Protein AF-A0A6C1KJH1-F1 (afdb_monomer_lite)

Foldseek 3Di:
DDDDDDDDDPDDDDDPDPDPPPPQLDPPDPVVVLLCVLVVVLVVVVVVLVVQCVVQNPVRSVVVVVCLCPDPDLNSLLSCLVVVLSVLSVVLSVCCVVCLVVLALCCLPPSLVSLVVSLVSNVVSLVSNVCSVCVVPPDVVSVVVCVVVSVVSVVSSVVVNCCSHPNPSSNCNSVVD

pLDDT: mean 70.65, std 13.24, range [36.72, 91.0]

Sequence (177 aa):
MSAPAPRH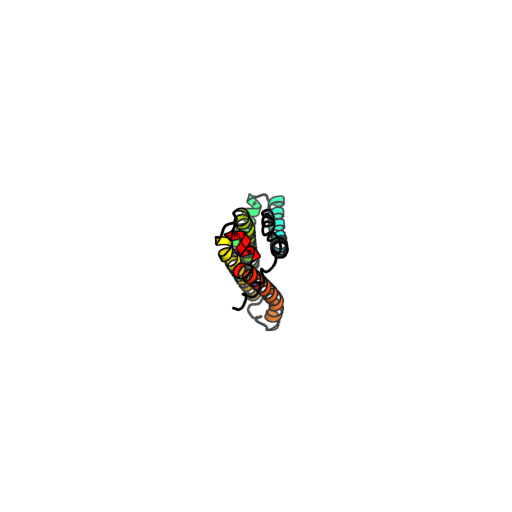IPAHAPNGAPGAEPKLARLGGPLAVLFWCCCGITALPLAGLFTLIAEFGVVGAKSALFDSFSGPGLQQQVLRFGLVPQILLFAWAAAVVVLTVAKARIALSLLPWMLVVVVVASAYGQFAIRDAISPDGADLGAFAALMPGLLAQAVGAATFFGYFREGRRPQAYYTRG

Structure (mmCIF, N/CA/C/O backbone):
data_AF-A0A6C1KJH1-F1
#
_entry.id   AF-A0A6C1KJH1-F1
#
loop_
_atom_site.group_PDB
_atom_site.id
_atom_site.type_symbol
_atom_site.label_atom_id
_atom_site.label_alt_id
_atom_site.label_comp_id
_atom_site.label_asym_id
_atom_site.label_entity_id
_atom_site.label_seq_id
_atom_site.pdbx_PDB_ins_code
_atom_site.Cartn_x
_atom_site.Cartn_y
_atom_site.Cartn_z
_atom_site.occupancy
_atom_site.B_iso_or_equiv
_atom_site.auth_seq_id
_atom_site.auth_comp_id
_atom_site.auth_asym_id
_atom_site.auth_atom_id
_atom_site.pdbx_PDB_model_num
ATOM 1 N N . MET A 1 1 ? -37.020 -31.308 66.468 1.00 44.06 1 MET A N 1
ATOM 2 C CA . MET A 1 1 ? -37.241 -29.972 65.873 1.00 44.06 1 MET A CA 1
ATOM 3 C C . MET A 1 1 ? -35.873 -29.360 65.629 1.00 44.06 1 MET A C 1
ATOM 5 O O . MET A 1 1 ? -35.220 -28.977 66.588 1.00 44.06 1 MET A O 1
ATOM 9 N N . SER A 1 2 ? -35.397 -29.388 64.385 1.00 46.09 2 SER A N 1
ATOM 10 C CA . SER A 1 2 ? -34.034 -28.974 64.026 1.00 46.09 2 SER A CA 1
ATOM 11 C C . SER A 1 2 ? -34.074 -27.584 63.394 1.00 46.09 2 SER A C 1
ATOM 13 O O . SER A 1 2 ? -34.817 -27.370 62.439 1.00 46.09 2 SER A O 1
ATOM 15 N N . ALA A 1 3 ? -33.314 -26.639 63.950 1.00 50.84 3 ALA A N 1
ATOM 16 C CA . ALA A 1 3 ? -33.196 -25.281 63.426 1.00 50.84 3 ALA A CA 1
ATOM 17 C C . ALA A 1 3 ? -32.489 -25.283 62.051 1.00 50.84 3 ALA A C 1
ATOM 19 O O . ALA A 1 3 ? -31.542 -26.052 61.867 1.00 50.84 3 ALA A O 1
ATOM 20 N N . PRO A 1 4 ? -32.912 -24.455 61.077 1.00 56.31 4 PRO A N 1
ATOM 21 C CA . PRO A 1 4 ? -32.256 -24.396 59.777 1.00 56.31 4 PRO A CA 1
ATOM 22 C C . PRO A 1 4 ? -30.910 -23.659 59.871 1.00 56.31 4 PRO A C 1
ATOM 24 O O . PRO A 1 4 ? -30.788 -22.638 60.545 1.00 56.31 4 PRO A O 1
ATOM 27 N N . ALA A 1 5 ? -29.900 -24.190 59.177 1.00 63.47 5 ALA A N 1
ATOM 28 C CA . ALA A 1 5 ? -28.546 -23.643 59.123 1.00 63.47 5 ALA A CA 1
ATOM 29 C C . ALA A 1 5 ? -28.496 -22.238 58.474 1.00 63.47 5 ALA A C 1
ATOM 31 O O . ALA A 1 5 ? -29.280 -21.956 57.559 1.00 63.47 5 ALA A O 1
ATOM 32 N N . PRO A 1 6 ? -27.569 -21.356 58.898 1.00 57.22 6 PRO A N 1
ATOM 33 C CA . PRO A 1 6 ? -27.441 -20.009 58.352 1.00 57.22 6 PRO A CA 1
ATOM 34 C C . PRO A 1 6 ? -26.995 -20.052 56.884 1.00 57.22 6 PRO A C 1
ATOM 36 O O . PRO A 1 6 ? -25.974 -20.644 56.534 1.00 57.22 6 PRO A O 1
ATOM 39 N N . ARG A 1 7 ? -27.772 -19.403 56.010 1.00 60.34 7 ARG A N 1
ATOM 40 C CA . ARG A 1 7 ? -27.420 -19.204 54.600 1.00 60.34 7 ARG A CA 1
ATOM 41 C C . ARG A 1 7 ? -26.229 -18.251 54.520 1.00 60.34 7 ARG A C 1
ATOM 43 O O . ARG A 1 7 ? -26.343 -17.091 54.905 1.00 60.34 7 ARG A O 1
ATOM 50 N N . HIS A 1 8 ? -25.109 -18.730 53.987 1.00 50.84 8 HIS A N 1
ATOM 51 C CA . HIS A 1 8 ? -24.005 -17.879 53.555 1.00 50.84 8 HIS A CA 1
ATOM 52 C C . HIS A 1 8 ? -24.518 -16.919 52.470 1.00 50.84 8 HIS A C 1
ATOM 54 O O . HIS A 1 8 ? -24.801 -17.334 51.348 1.00 50.84 8 HIS A O 1
ATOM 60 N N . ILE A 1 9 ? -24.661 -15.640 52.810 1.00 60.34 9 ILE A N 1
ATOM 61 C CA . ILE A 1 9 ? -24.821 -14.559 51.836 1.00 60.34 9 ILE A CA 1
ATOM 62 C C . ILE A 1 9 ? -23.396 -14.188 51.408 1.00 60.34 9 ILE A C 1
ATOM 64 O O . ILE A 1 9 ? -22.639 -13.705 52.254 1.00 60.34 9 ILE A O 1
ATOM 68 N N . PRO A 1 10 ? -22.963 -14.443 50.160 1.00 51.16 10 PRO A N 1
ATOM 69 C CA . PRO A 1 10 ? -21.679 -13.935 49.706 1.00 51.16 10 PRO A CA 1
ATOM 70 C C . PRO A 1 10 ? -21.715 -12.405 49.746 1.00 51.16 10 PRO A C 1
ATOM 72 O O . PRO A 1 10 ? -22.607 -11.766 49.186 1.00 51.16 10 PRO A O 1
ATOM 75 N N . ALA A 1 11 ? -20.754 -11.844 50.478 1.00 49.47 11 ALA A N 1
ATOM 76 C CA . ALA A 1 11 ? -20.575 -10.419 50.664 1.00 49.47 11 ALA A CA 1
ATOM 77 C C . ALA A 1 11 ? -20.465 -9.698 49.314 1.00 49.47 11 ALA A C 1
ATOM 79 O O . ALA A 1 11 ? -19.779 -10.159 48.399 1.00 49.47 11 ALA A O 1
ATOM 80 N N . HIS A 1 12 ? -21.126 -8.545 49.220 1.00 49.12 12 HIS A N 1
ATOM 81 C CA . HIS A 1 12 ? -20.905 -7.563 48.170 1.00 49.12 12 HIS A CA 1
ATOM 82 C C . HIS A 1 12 ? -19.405 -7.334 47.943 1.00 49.12 12 HIS A C 1
ATOM 84 O O . HIS A 1 12 ? -18.703 -6.848 48.827 1.00 49.12 12 HIS A O 1
ATOM 90 N N . ALA A 1 13 ? -18.945 -7.623 46.728 1.00 44.72 13 ALA A N 1
ATOM 91 C CA . ALA A 1 13 ? -17.749 -7.023 46.160 1.00 44.72 13 ALA A CA 1
ATOM 92 C C . ALA A 1 13 ? -18.185 -5.949 45.144 1.00 44.72 13 ALA A C 1
ATOM 94 O O . ALA A 1 13 ? -19.247 -6.072 44.530 1.00 44.72 13 ALA A O 1
ATOM 95 N N . PRO A 1 14 ? -17.429 -4.850 45.042 1.00 45.16 14 PRO A N 1
ATOM 96 C CA . PRO A 1 14 ? -17.976 -3.507 45.001 1.00 45.16 14 PRO A CA 1
ATOM 97 C C . PRO A 1 14 ? -18.366 -3.059 43.597 1.00 45.16 14 PRO A C 1
ATOM 99 O O . PRO A 1 14 ? -17.705 -3.390 42.616 1.00 45.16 14 PRO A O 1
ATOM 102 N N . ASN A 1 15 ? -19.415 -2.236 43.560 1.00 41.88 15 ASN A N 1
ATOM 103 C CA . ASN A 1 15 ? -19.700 -1.194 42.576 1.00 41.88 15 ASN A CA 1
ATOM 104 C C . ASN A 1 15 ? -18.542 -0.932 41.596 1.00 41.88 15 ASN A C 1
ATOM 106 O O . ASN A 1 15 ? -17.649 -0.127 41.869 1.00 41.88 15 ASN A O 1
ATOM 110 N N . GLY A 1 16 ? -18.594 -1.557 40.417 1.00 36.72 16 GLY A N 1
ATOM 111 C CA . GLY A 1 16 ? -17.951 -0.986 39.242 1.00 36.72 16 GLY A CA 1
ATOM 112 C C . GLY A 1 16 ? -18.602 0.373 39.015 1.00 36.72 16 GLY A C 1
ATOM 113 O O . GLY A 1 16 ? -19.784 0.435 38.691 1.00 36.72 16 GLY A O 1
ATOM 114 N N . ALA A 1 17 ? -17.868 1.446 39.301 1.00 39.38 17 ALA A N 1
ATOM 115 C CA . ALA A 1 17 ? -18.376 2.808 39.258 1.00 39.38 17 ALA A CA 1
ATOM 116 C C . ALA A 1 17 ? -19.158 3.073 37.951 1.00 39.38 17 ALA A C 1
ATOM 118 O O . ALA A 1 17 ? -18.601 2.868 36.864 1.00 39.38 17 ALA A O 1
ATOM 119 N N . PRO A 1 18 ? -20.416 3.551 38.015 1.00 40.72 18 PRO A N 1
ATOM 120 C CA . PRO A 1 18 ? -21.127 4.051 36.847 1.00 40.72 18 PRO A CA 1
ATOM 121 C C . PRO A 1 18 ? -20.504 5.402 36.479 1.00 40.72 18 PRO A C 1
ATOM 123 O O . PRO A 1 18 ? -20.941 6.455 36.924 1.00 40.72 18 PRO A O 1
ATOM 126 N N . GLY A 1 19 ? -19.386 5.361 35.759 1.00 37.53 19 GLY A N 1
ATOM 127 C CA . GLY A 1 19 ? -18.593 6.561 35.484 1.00 37.53 19 GLY A CA 1
ATOM 128 C C . GLY A 1 19 ? -17.267 6.333 34.767 1.00 37.53 19 GLY A C 1
ATOM 129 O O . GLY A 1 19 ? -16.635 7.301 34.356 1.00 37.53 19 GLY A O 1
ATOM 130 N N . ALA A 1 20 ? -16.834 5.088 34.550 1.00 37.38 20 ALA A N 1
ATOM 131 C CA . ALA A 1 20 ? -15.785 4.845 33.569 1.00 37.38 20 ALA A CA 1
ATOM 132 C C . ALA A 1 20 ? -16.404 4.964 32.172 1.00 37.38 20 ALA A C 1
ATOM 134 O O . ALA A 1 20 ? -16.847 3.966 31.598 1.00 37.38 20 ALA A O 1
ATOM 135 N N . GLU A 1 21 ? -16.453 6.188 31.633 1.00 40.94 21 GLU A N 1
ATOM 136 C CA . GLU A 1 21 ? -16.588 6.383 30.190 1.00 40.94 21 GLU A CA 1
ATOM 137 C C . GLU A 1 21 ? -15.675 5.357 29.505 1.00 40.94 21 GLU A C 1
ATOM 139 O O . GLU A 1 21 ? -14.493 5.251 29.871 1.00 40.94 21 GLU A O 1
ATOM 144 N N . PRO A 1 22 ? -16.182 4.544 28.563 1.00 43.56 22 PRO A N 1
ATOM 145 C CA . PRO A 1 22 ? -15.326 3.621 27.851 1.00 43.56 22 PRO A CA 1
ATOM 146 C C . PRO A 1 22 ? -14.296 4.487 27.138 1.00 43.56 22 PRO A C 1
ATOM 148 O O . PRO A 1 22 ? -14.652 5.175 26.183 1.00 43.56 22 PRO A O 1
ATOM 151 N N . LYS A 1 23 ? -13.042 4.497 27.629 1.00 48.50 23 LYS A N 1
ATOM 152 C CA . LYS A 1 23 ? -11.911 5.159 26.966 1.00 48.50 23 LYS A CA 1
ATOM 153 C C . LYS A 1 23 ? -12.061 4.841 25.489 1.00 48.50 23 LYS A C 1
ATOM 155 O O . LYS A 1 23 ? -11.920 3.668 25.131 1.00 48.50 23 LYS A O 1
ATOM 160 N N . LEU A 1 24 ? -12.424 5.855 24.688 1.00 51.28 24 LEU A N 1
ATOM 161 C CA . LEU A 1 24 ? -12.634 5.738 23.246 1.00 51.28 24 LEU A CA 1
ATOM 162 C C . LEU A 1 24 ? -11.580 4.774 22.725 1.00 51.28 24 LEU A C 1
ATOM 164 O O . LEU A 1 24 ? -10.398 5.000 22.985 1.00 51.28 24 LEU A O 1
ATOM 168 N N . ALA A 1 25 ? -12.003 3.666 22.115 1.00 56.59 25 ALA A N 1
ATOM 169 C CA . ALA A 1 25 ? -11.111 2.597 21.691 1.00 56.59 25 ALA A CA 1
ATOM 170 C C . ALA A 1 25 ? -10.132 3.148 20.643 1.00 56.59 25 ALA A C 1
ATOM 172 O O . ALA A 1 25 ? -10.369 3.066 19.446 1.00 56.59 25 ALA A O 1
ATOM 173 N N . ARG A 1 26 ? -9.051 3.794 21.084 1.00 61.44 26 ARG A N 1
ATOM 174 C CA . ARG A 1 26 ? -8.088 4.448 20.204 1.00 61.44 26 ARG A CA 1
ATOM 175 C C . ARG A 1 26 ? -7.367 3.352 19.424 1.00 61.44 26 ARG A C 1
ATOM 177 O O . ARG A 1 26 ? -6.768 2.457 20.018 1.00 61.44 26 ARG A O 1
ATOM 184 N N . LEU A 1 27 ? -7.349 3.467 18.099 1.00 61.84 27 LEU A N 1
ATOM 185 C CA . LEU A 1 27 ? -6.579 2.615 17.172 1.00 61.84 27 LEU A CA 1
ATOM 186 C C . LEU A 1 27 ? -5.039 2.784 17.325 1.00 61.84 27 LEU A C 1
ATOM 188 O O . LEU A 1 27 ? -4.251 2.260 16.544 1.00 61.84 27 LEU A O 1
ATOM 192 N N . GLY A 1 28 ? -4.593 3.525 18.344 1.00 57.41 28 GLY A N 1
ATOM 193 C CA . GLY A 1 28 ? -3.524 4.523 18.259 1.00 57.41 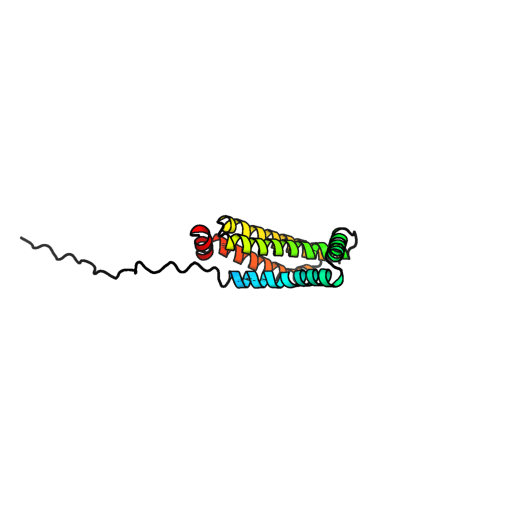28 GLY A CA 1
ATOM 194 C C . GLY A 1 28 ? -2.071 4.069 18.389 1.00 57.41 28 GLY A C 1
ATOM 195 O O . GLY A 1 28 ? -1.264 4.873 18.825 1.00 57.41 28 GLY A O 1
ATOM 196 N N . GLY A 1 29 ? -1.707 2.837 18.038 1.00 58.44 29 GLY A N 1
ATOM 197 C CA . GLY A 1 29 ? -0.286 2.444 18.041 1.00 58.44 29 GLY A CA 1
ATOM 198 C C . GLY A 1 29 ? 0.099 1.657 16.796 1.00 58.44 29 GLY A C 1
ATOM 199 O O . GLY A 1 29 ? 0.739 2.206 15.905 1.00 58.44 29 GLY A O 1
ATOM 200 N N . PRO A 1 30 ? -0.356 0.403 16.663 1.00 58.28 30 PRO A N 1
ATOM 201 C CA . PRO A 1 30 ? -0.008 -0.435 15.517 1.00 58.28 30 PRO A CA 1
ATOM 202 C C . PRO A 1 30 ? -0.564 0.102 14.196 1.00 58.28 30 PRO A C 1
ATOM 204 O O . PRO A 1 30 ? 0.124 0.058 13.183 1.00 58.28 30 PRO A O 1
ATOM 207 N N . LEU A 1 31 ? -1.777 0.675 14.206 1.00 59.81 31 LEU A N 1
ATOM 208 C CA . LEU A 1 31 ? -2.353 1.294 13.011 1.00 59.81 31 LEU A CA 1
ATOM 209 C C . LEU A 1 31 ? -1.580 2.540 12.592 1.00 59.81 31 LEU A C 1
ATOM 211 O O . LEU A 1 31 ? -1.426 2.773 11.407 1.00 59.81 31 LEU A O 1
ATOM 215 N N . ALA A 1 32 ? -1.107 3.329 13.560 1.00 57.56 32 ALA A N 1
ATOM 216 C CA . ALA A 1 32 ? -0.349 4.546 13.300 1.00 57.56 32 ALA A CA 1
ATOM 217 C C . ALA A 1 32 ? 1.049 4.229 12.755 1.00 57.56 32 ALA A C 1
ATOM 219 O O . ALA A 1 32 ? 1.514 4.930 11.870 1.00 57.56 32 ALA A O 1
ATOM 220 N N . VAL A 1 33 ? 1.687 3.153 13.227 1.00 58.75 33 VAL A N 1
ATOM 221 C CA . VAL A 1 33 ? 2.982 2.683 12.708 1.00 58.75 33 VAL A CA 1
ATOM 222 C C . VAL A 1 33 ? 2.832 2.062 11.321 1.00 58.75 33 VAL A C 1
ATOM 224 O O . VAL A 1 33 ? 3.614 2.385 10.436 1.00 58.75 33 VAL A O 1
ATOM 227 N N . LEU A 1 34 ? 1.806 1.235 11.090 1.00 60.66 34 LEU A N 1
ATOM 228 C CA . LEU A 1 34 ? 1.512 0.699 9.754 1.00 60.66 34 LEU A CA 1
ATOM 229 C C . LEU A 1 34 ? 1.141 1.822 8.783 1.00 60.66 34 LEU A C 1
ATOM 231 O O . LEU A 1 34 ? 1.661 1.872 7.675 1.00 60.66 34 LEU A O 1
ATOM 235 N N . PHE A 1 35 ? 0.316 2.771 9.227 1.00 62.69 35 PHE A N 1
ATOM 236 C CA . PHE A 1 35 ? 0.011 3.981 8.477 1.00 62.69 35 PHE A CA 1
ATOM 237 C C . PHE A 1 35 ? 1.273 4.796 8.208 1.00 62.69 35 PHE A C 1
ATOM 239 O O . PHE A 1 35 ? 1.473 5.196 7.079 1.00 62.69 35 PHE A O 1
ATOM 246 N N . TRP A 1 36 ? 2.161 5.001 9.181 1.00 59.94 36 TRP A N 1
ATOM 247 C CA . TRP A 1 36 ? 3.409 5.742 8.987 1.00 59.94 36 TRP A CA 1
ATOM 248 C C . TRP A 1 36 ? 4.368 5.036 8.026 1.00 59.94 36 TRP A C 1
ATOM 250 O O . TRP A 1 36 ? 4.916 5.682 7.141 1.00 59.94 36 TRP A O 1
ATOM 260 N N . CYS A 1 37 ? 4.545 3.720 8.141 1.00 60.44 37 CYS A N 1
ATOM 261 C CA . CYS A 1 37 ? 5.366 2.950 7.207 1.00 60.44 37 CYS A CA 1
ATOM 262 C C . CYS A 1 37 ? 4.788 2.988 5.786 1.00 60.44 37 CYS A C 1
ATOM 264 O O . CYS A 1 37 ? 5.533 3.208 4.836 1.00 60.44 37 CYS A O 1
ATOM 266 N N . CYS A 1 38 ? 3.471 2.849 5.624 1.00 57.75 38 CYS A N 1
ATOM 267 C CA . CYS A 1 38 ? 2.826 2.939 4.314 1.00 57.75 38 CYS A CA 1
ATOM 268 C C . CYS A 1 38 ? 2.837 4.374 3.755 1.00 57.75 38 CYS A C 1
ATOM 270 O O . CYS A 1 38 ? 3.172 4.572 2.590 1.00 57.75 38 CYS A O 1
ATOM 272 N N . CYS A 1 39 ? 2.542 5.376 4.586 1.00 59.81 39 CYS A N 1
ATOM 273 C CA . CYS A 1 39 ? 2.505 6.788 4.207 1.00 59.81 39 CYS A CA 1
ATOM 274 C C . CYS A 1 39 ? 3.898 7.360 3.945 1.00 59.81 39 CYS A C 1
ATOM 276 O O . CYS A 1 39 ? 4.054 8.158 3.028 1.00 59.81 39 CYS A O 1
ATOM 278 N N . GLY A 1 40 ? 4.915 6.938 4.699 1.00 54.41 40 GLY A N 1
ATOM 279 C CA . GLY A 1 40 ? 6.312 7.325 4.500 1.00 54.41 40 GLY A CA 1
ATOM 280 C C . GLY A 1 40 ? 6.877 6.791 3.184 1.00 54.41 40 GLY A C 1
ATOM 281 O O . GLY A 1 40 ? 7.561 7.522 2.473 1.00 54.41 40 GLY A O 1
ATOM 282 N N . ILE A 1 41 ? 6.505 5.566 2.796 1.00 56.56 41 ILE A N 1
ATOM 283 C CA . ILE A 1 41 ? 6.844 5.011 1.476 1.00 56.56 41 ILE A CA 1
ATOM 284 C C . ILE A 1 41 ? 6.122 5.782 0.355 1.00 56.56 41 ILE A C 1
ATOM 286 O O . ILE A 1 41 ? 6.730 6.043 -0.680 1.00 56.56 41 ILE A O 1
ATOM 290 N N . THR A 1 42 ? 4.872 6.222 0.558 1.00 53.47 42 THR A N 1
ATOM 291 C CA . THR A 1 42 ? 4.167 7.098 -0.405 1.00 53.47 42 THR A CA 1
ATOM 292 C C . THR A 1 42 ? 4.569 8.575 -0.347 1.00 53.47 42 THR A C 1
ATOM 294 O O . THR A 1 42 ? 4.258 9.323 -1.271 1.00 53.47 42 THR A O 1
ATOM 297 N N . ALA A 1 43 ? 5.264 9.028 0.697 1.00 54.16 43 ALA A N 1
ATOM 298 C CA . ALA A 1 43 ? 5.683 10.423 0.823 1.00 54.16 43 ALA A CA 1
ATOM 299 C C . ALA A 1 43 ? 6.760 10.777 -0.208 1.00 54.16 43 ALA A C 1
ATOM 301 O O . ALA A 1 43 ? 6.760 11.889 -0.721 1.00 54.16 43 ALA A O 1
ATOM 302 N N . LEU A 1 44 ? 7.623 9.820 -0.563 1.00 56.25 44 LEU A N 1
ATOM 303 C CA . LEU A 1 44 ? 8.616 9.953 -1.632 1.00 56.25 44 LEU A CA 1
ATOM 304 C C . LEU A 1 44 ? 7.984 10.279 -3.001 1.00 56.25 44 LEU A C 1
ATOM 306 O O . LEU A 1 44 ? 8.369 11.284 -3.599 1.00 56.25 44 LEU A O 1
ATOM 310 N N . PRO A 1 45 ? 6.995 9.514 -3.501 1.00 58.31 45 PRO A N 1
ATOM 311 C CA . PRO A 1 45 ? 6.321 9.856 -4.749 1.00 58.31 45 PRO A CA 1
ATOM 312 C C . PRO A 1 45 ? 5.455 11.116 -4.644 1.00 58.31 45 PRO A C 1
ATOM 314 O O . PRO A 1 45 ? 5.410 11.877 -5.606 1.00 58.31 45 PRO A O 1
ATOM 317 N N . LEU A 1 46 ? 4.832 11.401 -3.491 1.00 56.91 46 LEU A N 1
ATOM 318 C CA . LEU A 1 46 ? 4.124 12.674 -3.289 1.00 56.91 46 LEU A CA 1
ATOM 319 C C . LEU A 1 46 ? 5.083 13.866 -3.378 1.00 56.91 46 LEU A C 1
ATOM 321 O O . LEU A 1 46 ? 4.784 14.843 -4.058 1.00 56.91 46 LEU A O 1
ATOM 325 N N . ALA A 1 47 ? 6.245 13.768 -2.729 1.00 59.78 47 ALA A N 1
ATOM 326 C CA . ALA A 1 47 ? 7.297 14.772 -2.791 1.00 59.78 47 ALA A CA 1
ATOM 327 C C . ALA A 1 47 ? 7.796 14.950 -4.228 1.00 59.78 47 ALA A C 1
ATOM 329 O O . ALA A 1 47 ? 7.872 16.080 -4.686 1.00 59.78 47 ALA A O 1
ATOM 330 N N . GLY A 1 48 ? 8.028 13.863 -4.971 1.00 61.81 48 GLY A N 1
ATOM 331 C CA . GLY A 1 48 ? 8.382 13.936 -6.393 1.00 61.81 48 GLY A CA 1
ATOM 332 C C . GLY A 1 48 ? 7.324 14.647 -7.244 1.00 61.81 48 GLY A C 1
ATOM 333 O O . GLY A 1 48 ? 7.662 15.452 -8.109 1.00 61.81 48 GLY A O 1
ATOM 334 N N . LEU A 1 49 ? 6.040 14.417 -6.961 1.00 61.94 49 LEU A N 1
ATOM 335 C CA . LEU A 1 49 ? 4.928 15.074 -7.651 1.00 61.94 49 LEU A CA 1
ATOM 336 C C . LEU A 1 49 ? 4.849 16.570 -7.305 1.00 61.94 49 LEU A C 1
ATOM 338 O O . LEU A 1 49 ? 4.640 17.394 -8.193 1.00 61.94 49 LEU A O 1
ATOM 342 N N . PHE A 1 50 ? 5.084 16.936 -6.042 1.00 67.62 50 PHE A N 1
ATOM 343 C CA . PHE A 1 50 ? 5.201 18.335 -5.625 1.00 67.62 50 PHE A CA 1
ATOM 344 C C . PHE A 1 50 ? 6.427 19.023 -6.226 1.00 67.62 50 PHE A C 1
ATOM 346 O O . PHE A 1 50 ? 6.311 20.175 -6.632 1.00 67.62 50 PHE A O 1
ATOM 353 N N . THR A 1 51 ? 7.561 18.331 -6.350 1.00 66.88 51 THR A N 1
ATOM 354 C CA . THR A 1 51 ? 8.755 18.846 -7.033 1.00 66.88 51 THR A CA 1
ATOM 355 C C . THR A 1 51 ? 8.471 19.103 -8.512 1.00 66.88 51 THR A C 1
ATOM 357 O O . THR A 1 51 ? 8.762 20.190 -8.997 1.00 66.88 51 THR A O 1
ATOM 360 N N . LEU A 1 52 ? 7.808 18.173 -9.209 1.00 64.81 52 LEU A N 1
ATOM 361 C CA . LEU A 1 52 ? 7.391 18.373 -10.603 1.00 64.81 52 LEU A CA 1
ATOM 362 C C . LEU A 1 52 ? 6.443 19.569 -10.758 1.00 64.81 52 LEU A C 1
ATOM 364 O O . LEU A 1 52 ? 6.567 20.336 -11.709 1.00 64.81 52 LEU A O 1
ATOM 368 N N . ILE A 1 53 ? 5.504 19.747 -9.826 1.00 69.75 53 ILE A N 1
ATOM 369 C CA . ILE A 1 53 ? 4.609 20.913 -9.821 1.00 69.75 53 ILE A CA 1
ATOM 370 C C . ILE A 1 53 ? 5.391 22.200 -9.533 1.00 69.75 53 ILE A C 1
ATOM 372 O O . ILE A 1 53 ? 5.089 23.231 -10.131 1.00 69.75 53 ILE A O 1
ATOM 376 N N . ALA A 1 54 ? 6.376 22.157 -8.638 1.00 66.75 54 ALA A N 1
ATOM 377 C CA . ALA A 1 54 ? 7.198 23.310 -8.294 1.00 66.75 54 ALA A CA 1
ATOM 378 C C . ALA A 1 54 ? 8.112 23.743 -9.454 1.00 66.75 54 ALA A C 1
ATOM 380 O O . ALA A 1 54 ? 8.270 24.941 -9.672 1.00 66.75 54 ALA A O 1
ATOM 381 N N . GLU A 1 55 ? 8.671 22.798 -10.216 1.00 72.75 55 GLU A N 1
ATOM 382 C CA . GLU A 1 55 ? 9.560 23.086 -11.352 1.00 72.75 55 GLU A CA 1
ATOM 383 C C . GLU A 1 55 ? 8.809 23.397 -12.654 1.00 72.75 55 GLU A C 1
ATOM 385 O O . GLU A 1 55 ? 9.190 24.315 -13.378 1.00 72.75 55 GLU A O 1
ATOM 390 N N . PHE A 1 56 ? 7.737 22.661 -12.963 1.00 73.44 56 PHE A N 1
ATOM 391 C CA . PHE A 1 56 ? 7.062 22.719 -14.270 1.00 73.44 56 PHE A CA 1
ATOM 392 C C . PHE A 1 56 ? 5.631 23.275 -14.209 1.00 73.44 56 PHE A C 1
ATOM 394 O O . PHE A 1 56 ? 4.937 23.355 -15.228 1.00 73.44 56 PHE A O 1
ATOM 401 N N . GLY A 1 57 ? 5.155 23.654 -13.021 1.00 75.69 57 GLY A N 1
ATOM 402 C CA . GLY A 1 57 ? 3.764 24.033 -12.791 1.00 75.69 57 GLY A CA 1
ATOM 403 C C . GLY A 1 57 ? 2.800 22.841 -12.864 1.00 75.69 57 GLY A C 1
ATOM 404 O O . GLY A 1 57 ? 3.140 21.740 -13.291 1.00 75.69 57 GLY A O 1
ATOM 405 N N . VAL A 1 58 ? 1.539 23.058 -12.475 1.00 75.19 58 VAL A N 1
ATOM 406 C CA . VAL A 1 58 ? 0.503 22.001 -12.460 1.00 75.19 58 VAL A CA 1
ATOM 407 C C . VAL A 1 58 ? 0.253 21.421 -13.856 1.00 75.19 58 VAL A C 1
ATOM 409 O O . VAL A 1 58 ? 0.056 20.217 -14.005 1.00 75.19 58 VAL A O 1
ATOM 412 N N . VAL A 1 59 ? 0.271 22.271 -14.887 1.00 76.62 59 VAL A N 1
ATOM 413 C CA . VAL A 1 59 ? 0.033 21.853 -16.276 1.00 76.62 59 VAL A CA 1
ATOM 414 C C . VAL A 1 59 ? 1.205 21.021 -16.806 1.00 76.62 59 VAL A C 1
ATOM 416 O O . VAL A 1 59 ? 0.959 19.971 -17.394 1.00 76.62 59 VAL A O 1
ATOM 419 N N . GLY A 1 60 ? 2.451 21.430 -16.534 1.00 69.31 60 GLY A N 1
ATOM 420 C CA . GLY A 1 60 ? 3.654 20.692 -16.931 1.00 69.31 60 GLY A CA 1
ATOM 421 C C . GLY A 1 60 ? 3.841 19.380 -16.163 1.00 69.31 60 GLY A C 1
ATOM 422 O O . GLY A 1 60 ? 4.184 18.358 -16.749 1.00 69.31 60 GLY A O 1
ATOM 423 N N . ALA A 1 61 ? 3.516 19.356 -14.868 1.00 71.75 61 ALA A N 1
ATOM 424 C CA . ALA A 1 61 ? 3.498 18.123 -14.081 1.00 71.75 61 ALA A CA 1
ATOM 425 C C . ALA A 1 61 ? 2.434 17.141 -14.591 1.00 71.75 61 ALA A C 1
ATOM 427 O O . ALA A 1 61 ? 2.680 15.937 -14.683 1.00 71.75 61 ALA A O 1
ATOM 428 N N . LYS A 1 62 ? 1.254 17.653 -14.970 1.00 73.31 62 LYS A N 1
ATOM 429 C CA . LYS A 1 62 ? 0.189 16.848 -15.573 1.00 73.31 62 LYS A CA 1
ATOM 430 C C . LYS A 1 62 ? 0.644 16.264 -16.909 1.00 73.31 62 LYS A C 1
ATOM 432 O O . LYS A 1 62 ? 0.499 15.061 -17.090 1.00 73.31 62 LYS A O 1
ATOM 437 N N . SER A 1 63 ? 1.210 17.061 -17.817 1.00 72.94 63 SER A N 1
ATOM 438 C CA . SER A 1 63 ? 1.717 16.537 -19.092 1.00 72.94 63 SER A CA 1
ATOM 439 C C . SER A 1 63 ? 2.836 15.517 -18.884 1.00 72.94 63 SER A C 1
ATOM 441 O O . SER A 1 63 ? 2.760 14.444 -19.463 1.00 72.94 63 SER A O 1
ATOM 443 N N . ALA A 1 64 ? 3.784 15.764 -17.974 1.00 69.44 64 ALA A N 1
ATOM 444 C CA . ALA A 1 64 ? 4.853 14.813 -17.658 1.00 69.44 64 ALA A CA 1
ATOM 445 C C . ALA A 1 64 ? 4.317 13.477 -17.104 1.00 69.44 64 ALA A C 1
ATOM 447 O O . ALA A 1 64 ? 4.797 12.402 -17.473 1.00 69.44 64 ALA A O 1
ATOM 448 N N . LEU A 1 65 ? 3.281 13.522 -16.257 1.00 73.25 65 LEU A N 1
ATOM 449 C CA . LEU A 1 65 ? 2.571 12.326 -15.799 1.00 73.25 65 LEU A CA 1
ATOM 450 C C . LEU A 1 65 ? 1.858 11.619 -16.958 1.00 73.25 65 LEU A C 1
ATOM 452 O O . LEU A 1 65 ? 1.996 10.408 -17.108 1.00 73.25 65 LEU A O 1
ATOM 456 N N . PHE A 1 66 ? 1.124 12.340 -17.806 1.00 75.94 66 PHE A N 1
ATOM 457 C CA . PHE A 1 66 ? 0.440 11.733 -18.952 1.00 75.94 66 PHE A CA 1
ATOM 458 C C . PHE A 1 66 ? 1.416 11.136 -19.968 1.00 75.94 66 PHE A C 1
ATOM 460 O O . PHE A 1 66 ? 1.164 10.040 -20.464 1.00 75.94 66 PHE A O 1
ATOM 467 N N . ASP A 1 67 ? 2.552 11.775 -20.220 1.00 72.25 67 ASP A N 1
ATOM 468 C CA . ASP A 1 67 ? 3.614 11.249 -21.082 1.00 72.25 67 ASP A CA 1
ATOM 469 C C . ASP A 1 67 ? 4.236 9.983 -20.481 1.00 72.25 67 ASP A C 1
ATOM 471 O O . ASP A 1 67 ? 4.492 9.005 -21.188 1.00 72.25 67 ASP A O 1
ATOM 475 N N . SER A 1 68 ? 4.377 9.940 -19.154 1.00 66.75 68 SER A N 1
ATOM 476 C CA . SER A 1 68 ? 4.806 8.745 -18.416 1.00 66.75 68 SER A CA 1
ATOM 477 C C . SER A 1 68 ? 3.820 7.574 -18.573 1.00 66.75 68 SER A C 1
ATOM 479 O O . SER A 1 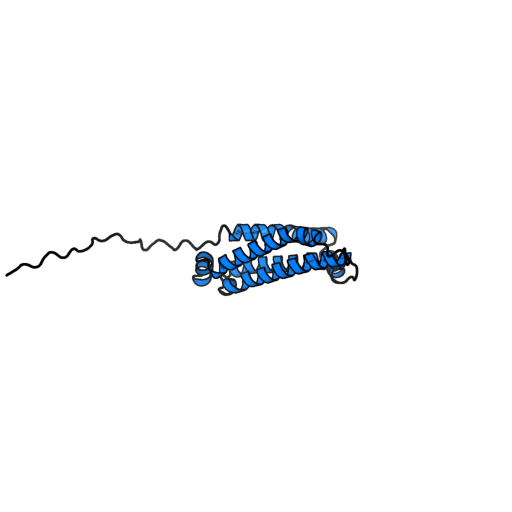68 ? 4.229 6.418 -18.706 1.00 66.75 68 SER A O 1
ATOM 481 N N . PHE A 1 69 ? 2.515 7.859 -18.617 1.00 71.50 69 PHE A N 1
ATOM 482 C CA . PHE A 1 69 ? 1.453 6.856 -18.773 1.00 71.50 69 PHE A CA 1
ATOM 483 C C . PHE A 1 69 ? 1.071 6.528 -20.222 1.00 71.50 69 PHE A C 1
ATOM 485 O O . PHE A 1 69 ? 0.366 5.541 -20.428 1.00 71.50 69 PHE A O 1
ATOM 492 N N . SER A 1 70 ? 1.521 7.298 -21.217 1.00 74.12 70 SER A N 1
ATOM 493 C CA . SER A 1 70 ? 1.102 7.136 -22.620 1.00 74.12 70 SER A CA 1
ATOM 494 C C . SER A 1 70 ? 2.216 6.699 -23.569 1.00 74.12 70 SER A C 1
ATOM 496 O O . SER A 1 70 ? 1.932 5.972 -24.521 1.00 74.12 70 SER A O 1
ATOM 498 N N . GLY A 1 71 ? 3.486 7.003 -23.288 1.00 67.88 71 GLY A N 1
ATOM 499 C CA . GLY A 1 71 ? 4.548 6.667 -24.235 1.00 67.88 71 GLY A CA 1
ATOM 500 C C . GLY A 1 71 ? 4.953 5.176 -24.267 1.00 67.88 71 GLY A C 1
ATOM 501 O O . GLY A 1 71 ? 4.957 4.509 -23.230 1.00 67.88 71 GLY A O 1
ATOM 502 N N . PRO A 1 72 ? 5.289 4.624 -25.447 1.00 72.69 72 PRO A N 1
ATOM 503 C CA . PRO A 1 72 ? 5.528 3.191 -25.652 1.00 72.69 72 PRO A CA 1
ATOM 504 C C . PRO A 1 72 ? 6.917 2.699 -25.196 1.00 72.69 72 PRO A C 1
ATOM 506 O O . PRO A 1 72 ? 7.245 1.536 -25.412 1.00 72.69 72 PRO A O 1
ATOM 509 N N . GLY A 1 73 ? 7.760 3.559 -24.614 1.00 75.19 73 GLY A N 1
ATOM 510 C CA . GLY A 1 73 ? 9.139 3.214 -24.265 1.00 75.19 73 GLY A CA 1
ATOM 511 C C . GLY A 1 73 ? 9.262 2.319 -23.027 1.00 75.19 73 GLY A C 1
ATOM 512 O O . GLY A 1 73 ? 8.487 2.435 -22.077 1.00 75.19 73 GLY A O 1
ATOM 513 N N . LEU A 1 74 ? 10.310 1.487 -22.984 1.00 69.44 74 LEU A N 1
ATOM 514 C CA . LEU A 1 74 ? 10.620 0.604 -21.848 1.00 69.44 74 LEU A CA 1
ATOM 515 C C . LEU A 1 74 ? 10.699 1.364 -20.509 1.00 69.44 74 LEU A C 1
ATOM 517 O O . LEU A 1 74 ? 10.159 0.916 -19.501 1.00 69.44 74 LEU A O 1
ATOM 521 N N . GLN A 1 75 ? 11.315 2.552 -20.503 1.00 69.38 75 GLN A N 1
ATOM 522 C CA . GLN A 1 75 ? 11.388 3.413 -19.315 1.00 69.38 75 GLN A CA 1
ATOM 523 C C . GLN A 1 75 ? 10.001 3.850 -18.826 1.00 69.38 75 GLN A C 1
ATOM 525 O O . GLN A 1 75 ? 9.747 3.844 -17.626 1.00 69.38 75 GLN A O 1
ATOM 530 N N . GLN A 1 76 ? 9.087 4.179 -19.743 1.00 74.31 76 GLN A N 1
ATOM 531 C CA . GLN A 1 76 ? 7.711 4.556 -19.410 1.00 74.31 76 GLN A CA 1
ATOM 532 C C . GLN A 1 76 ? 6.924 3.350 -18.896 1.00 74.31 76 GLN A C 1
ATOM 534 O O . GLN A 1 76 ? 6.165 3.475 -17.942 1.00 74.31 76 GLN A O 1
ATOM 539 N N . GLN A 1 77 ? 7.148 2.161 -19.452 1.00 70.44 77 GLN A N 1
ATOM 540 C CA . GLN A 1 77 ? 6.524 0.929 -18.973 1.00 70.44 77 GLN A CA 1
ATOM 541 C C . GLN A 1 77 ? 6.969 0.575 -17.544 1.00 70.44 77 GLN A C 1
ATOM 543 O O . GLN A 1 77 ? 6.125 0.319 -16.683 1.00 70.44 77 GLN A O 1
ATOM 548 N N . VAL A 1 78 ? 8.272 0.655 -17.257 1.00 73.94 78 VAL A N 1
ATOM 549 C CA . VAL A 1 78 ? 8.818 0.477 -15.900 1.00 73.94 78 VAL A CA 1
ATOM 550 C C . VAL A 1 78 ? 8.255 1.526 -14.939 1.00 73.94 78 VAL A C 1
ATOM 552 O O . VAL A 1 78 ? 7.835 1.195 -13.829 1.00 73.94 78 VAL A O 1
ATOM 555 N N . LEU A 1 79 ? 8.175 2.783 -15.381 1.00 76.19 79 LEU A N 1
ATOM 556 C CA . LEU A 1 79 ? 7.627 3.881 -14.591 1.00 76.19 79 LEU A CA 1
ATOM 557 C C . LEU A 1 79 ? 6.142 3.668 -14.259 1.00 76.19 79 LEU A C 1
ATOM 559 O O . LEU A 1 79 ? 5.744 3.867 -13.113 1.00 76.19 79 LEU A O 1
ATOM 563 N N . ARG A 1 80 ? 5.327 3.192 -15.208 1.00 76.69 80 ARG A N 1
ATOM 564 C CA . ARG A 1 80 ? 3.915 2.839 -14.969 1.00 76.69 80 ARG A CA 1
ATOM 565 C C . ARG A 1 80 ? 3.778 1.724 -13.942 1.00 76.69 80 ARG A C 1
ATOM 567 O O . ARG A 1 80 ? 2.974 1.846 -13.020 1.00 76.69 80 ARG A O 1
ATOM 574 N N . PHE A 1 81 ? 4.565 0.659 -14.078 1.00 78.06 81 PHE A N 1
ATOM 575 C CA . PHE A 1 81 ? 4.546 -0.451 -13.126 1.00 78.06 81 PHE A CA 1
ATOM 576 C C . PHE A 1 81 ? 5.030 -0.041 -11.729 1.00 78.06 81 PHE A C 1
ATOM 578 O O . PHE A 1 81 ? 4.581 -0.629 -10.747 1.00 78.06 81 PHE A O 1
ATOM 585 N N . GLY A 1 82 ? 5.881 0.984 -11.621 1.00 72.31 82 GLY A N 1
ATOM 586 C CA . GLY A 1 82 ? 6.262 1.592 -10.344 1.00 72.31 82 GLY A CA 1
ATOM 587 C C . GLY A 1 82 ? 5.197 2.534 -9.764 1.00 72.31 82 GLY A C 1
ATOM 588 O O . GLY A 1 82 ? 4.941 2.506 -8.561 1.00 72.31 82 GLY A O 1
ATOM 589 N N . LEU A 1 83 ? 4.543 3.341 -10.607 1.00 76.44 83 LEU A N 1
ATOM 590 C CA . LEU A 1 83 ? 3.561 4.350 -10.190 1.00 76.44 83 LEU A CA 1
ATOM 591 C C . LEU A 1 83 ? 2.200 3.754 -9.814 1.00 76.44 83 LEU A C 1
ATOM 593 O O . LEU A 1 83 ? 1.570 4.227 -8.870 1.00 76.44 83 LEU A O 1
ATOM 597 N N . VAL A 1 84 ? 1.722 2.726 -10.523 1.00 81.38 84 VAL A N 1
ATOM 598 C CA . VAL A 1 84 ? 0.390 2.142 -10.270 1.00 81.38 84 VAL A CA 1
ATOM 599 C C . VAL A 1 84 ? 0.245 1.635 -8.825 1.00 81.38 84 VAL A C 1
ATOM 601 O O . VAL A 1 84 ? -0.712 2.045 -8.160 1.00 81.38 84 VAL A O 1
ATOM 604 N N . PRO A 1 85 ? 1.175 0.831 -8.272 1.00 80.06 85 PRO A N 1
ATOM 605 C CA . PRO A 1 85 ? 1.099 0.413 -6.873 1.00 80.06 85 PRO A CA 1
ATOM 606 C C . PRO A 1 85 ? 1.155 1.585 -5.887 1.00 80.06 85 PRO A C 1
ATOM 608 O O . PRO A 1 85 ? 0.466 1.563 -4.870 1.00 80.06 85 PRO A O 1
ATOM 611 N N . GLN A 1 86 ? 1.916 2.641 -6.199 1.00 77.12 86 GLN A N 1
ATOM 612 C CA . GLN A 1 86 ? 1.998 3.843 -5.362 1.00 77.12 86 GLN A CA 1
ATOM 613 C C . GLN A 1 86 ? 0.673 4.615 -5.332 1.00 77.12 86 GLN A C 1
ATOM 615 O O . GLN A 1 86 ? 0.236 5.034 -4.260 1.00 77.12 86 GLN A O 1
ATOM 620 N N . ILE A 1 87 ? 0.002 4.755 -6.479 1.00 81.50 87 ILE A N 1
ATOM 621 C CA . ILE A 1 87 ? -1.324 5.383 -6.576 1.00 81.50 87 ILE A CA 1
ATOM 622 C C . ILE A 1 87 ? -2.353 4.580 -5.774 1.00 81.50 87 ILE A C 1
ATOM 624 O O . ILE A 1 87 ? -3.136 5.157 -5.018 1.00 81.50 87 ILE A O 1
ATOM 628 N N . LEU A 1 88 ? -2.334 3.251 -5.895 1.00 85.00 88 LEU A N 1
ATOM 629 C CA . LEU A 1 88 ? -3.225 2.376 -5.131 1.00 85.00 88 LEU A CA 1
ATOM 630 C C . LEU A 1 88 ? -2.971 2.482 -3.625 1.00 85.00 88 LEU A C 1
ATOM 632 O O . LEU A 1 88 ? -3.922 2.572 -2.847 1.00 85.00 88 LEU A O 1
ATOM 636 N N . LEU A 1 89 ? -1.702 2.518 -3.210 1.00 81.19 89 LEU A N 1
ATOM 637 C CA . LEU A 1 89 ? -1.325 2.671 -1.806 1.00 81.19 89 LEU A CA 1
ATOM 638 C C . LEU A 1 89 ? -1.766 4.034 -1.252 1.00 81.19 89 LEU A C 1
ATOM 640 O O . LEU A 1 89 ? -2.277 4.102 -0.134 1.00 81.19 89 LEU A O 1
ATOM 644 N N . PHE A 1 90 ? -1.652 5.103 -2.046 1.00 79.94 90 PHE A N 1
ATOM 645 C CA . PHE A 1 90 ? -2.164 6.427 -1.690 1.00 79.94 90 PHE A CA 1
ATOM 646 C C . PHE A 1 90 ? -3.692 6.433 -1.540 1.00 79.94 90 PHE A C 1
ATOM 648 O O . PHE A 1 90 ? -4.213 6.920 -0.536 1.00 79.94 90 PHE A O 1
ATOM 655 N N . ALA A 1 91 ? -4.419 5.847 -2.497 1.00 84.06 91 ALA A N 1
ATOM 656 C CA . ALA A 1 91 ? -5.876 5.734 -2.433 1.00 84.06 91 ALA A CA 1
ATOM 657 C C . ALA A 1 91 ? -6.333 4.934 -1.203 1.00 84.06 91 ALA A C 1
ATOM 659 O O . ALA A 1 91 ? -7.287 5.318 -0.522 1.00 84.06 91 ALA A O 1
ATOM 660 N N . TRP A 1 92 ? -5.620 3.855 -0.876 1.00 86.62 92 TRP A N 1
ATOM 661 C CA . TRP A 1 92 ? -5.838 3.099 0.352 1.00 86.62 92 TRP A CA 1
ATOM 662 C C . TRP A 1 92 ? -5.598 3.952 1.602 1.00 86.62 92 TRP A C 1
ATOM 664 O O . TRP A 1 92 ? -6.460 3.989 2.478 1.00 86.62 92 TRP A O 1
ATOM 674 N N . ALA A 1 93 ? -4.486 4.689 1.679 1.00 78.88 93 ALA A N 1
ATOM 675 C CA . ALA A 1 93 ? -4.182 5.550 2.822 1.00 78.88 93 ALA A CA 1
ATOM 676 C C . ALA A 1 93 ? -5.247 6.644 3.020 1.00 78.88 93 ALA A C 1
ATOM 678 O O . ALA A 1 93 ? -5.713 6.864 4.142 1.00 78.88 93 ALA A O 1
ATOM 679 N N . ALA A 1 94 ? -5.693 7.278 1.933 1.00 81.81 94 ALA A N 1
ATOM 680 C CA . ALA A 1 94 ? -6.787 8.245 1.961 1.00 81.81 94 ALA A CA 1
ATOM 681 C C . ALA A 1 94 ? -8.093 7.607 2.467 1.00 81.81 94 ALA A C 1
ATOM 683 O O . ALA A 1 94 ? -8.763 8.176 3.332 1.00 81.81 94 ALA A O 1
ATOM 684 N N . ALA A 1 95 ? -8.423 6.398 2.000 1.00 84.50 95 ALA A N 1
ATOM 685 C CA . ALA A 1 95 ? -9.589 5.658 2.472 1.00 84.50 95 ALA A CA 1
ATOM 686 C C . ALA A 1 95 ? -9.492 5.312 3.966 1.00 84.50 95 ALA A C 1
ATOM 688 O O . ALA A 1 95 ? -10.487 5.450 4.676 1.00 84.50 95 ALA A O 1
ATOM 689 N N . VAL A 1 96 ? -8.312 4.925 4.472 1.00 82.00 96 VAL A N 1
ATOM 690 C CA . VAL A 1 96 ? -8.098 4.692 5.911 1.00 82.00 96 VAL A CA 1
ATOM 691 C C . VAL A 1 96 ? -8.457 5.949 6.697 1.00 82.00 96 VAL A C 1
ATOM 693 O O . VAL A 1 96 ? -9.249 5.859 7.632 1.00 82.00 96 VAL A O 1
ATOM 696 N N . VAL A 1 97 ? -7.937 7.117 6.309 1.00 80.44 97 VAL A N 1
ATOM 697 C CA . VAL A 1 97 ? -8.216 8.386 7.004 1.00 80.44 97 VAL A CA 1
ATOM 698 C C . VAL A 1 97 ? -9.704 8.725 6.955 1.00 80.44 97 VAL A C 1
ATOM 700 O O . VAL A 1 97 ? -10.317 8.913 8.006 1.00 80.44 97 VAL A O 1
ATOM 703 N N . VAL A 1 98 ? -10.302 8.750 5.761 1.00 81.50 98 VAL A N 1
ATOM 704 C CA . VAL A 1 98 ? -11.712 9.129 5.572 1.00 81.50 98 VAL A CA 1
ATOM 705 C C . VAL A 1 98 ? -12.641 8.194 6.343 1.00 81.50 98 VAL A C 1
ATOM 707 O O . VAL A 1 98 ? -13.509 8.663 7.077 1.00 81.50 98 VAL A O 1
ATOM 710 N N . LEU A 1 99 ? -12.444 6.878 6.235 1.00 83.00 99 LEU A N 1
ATOM 711 C CA . LEU A 1 99 ? -13.307 5.898 6.893 1.00 83.00 99 LEU A CA 1
ATOM 712 C C . LEU A 1 99 ? -13.091 5.852 8.409 1.00 83.00 99 LEU A C 1
ATOM 714 O O . LEU A 1 99 ? -14.053 5.613 9.140 1.00 83.00 99 LEU A O 1
ATOM 718 N N . THR A 1 100 ? -11.870 6.122 8.886 1.00 81.62 100 THR A N 1
ATOM 719 C CA . THR A 1 100 ? -11.582 6.275 10.322 1.00 81.62 100 THR A CA 1
ATOM 720 C C . THR A 1 100 ? -12.308 7.497 10.882 1.00 81.62 100 THR A C 1
ATOM 722 O O . THR A 1 100 ? -13.010 7.377 11.884 1.00 81.62 100 THR A O 1
ATOM 725 N N . VAL A 1 101 ? -12.202 8.657 10.219 1.00 79.50 101 VAL A N 1
ATOM 726 C CA . VAL A 1 101 ? -12.870 9.905 10.636 1.00 79.50 101 VAL A CA 1
ATOM 727 C C . VAL A 1 101 ? -14.391 9.761 10.593 1.00 79.50 101 VAL A C 1
ATOM 729 O O . VAL A 1 101 ? -15.068 10.143 11.545 1.00 79.50 101 VAL A O 1
ATOM 732 N N . ALA A 1 102 ? -14.927 9.151 9.533 1.00 83.00 102 ALA A N 1
ATOM 733 C CA . ALA A 1 102 ? -16.357 8.890 9.388 1.00 83.00 102 ALA A CA 1
ATOM 734 C C . ALA A 1 102 ? -16.873 7.752 10.290 1.00 83.00 102 ALA A C 1
ATOM 736 O O . ALA A 1 102 ? -18.078 7.511 10.326 1.00 83.00 102 ALA A O 1
ATOM 737 N N . LYS A 1 103 ? -15.980 7.021 10.979 1.00 80.38 103 LYS A N 1
ATOM 738 C CA . LYS A 1 103 ? -16.287 5.818 11.774 1.00 80.38 103 LYS A CA 1
ATOM 739 C C . LYS A 1 103 ? -17.163 4.803 11.027 1.00 80.38 103 LYS A C 1
ATOM 741 O O . LYS A 1 103 ? -18.026 4.145 11.604 1.00 80.38 103 LYS A O 1
ATOM 746 N N . ALA A 1 104 ? -16.949 4.657 9.723 1.00 83.81 104 ALA A N 1
ATOM 747 C CA . ALA A 1 104 ? -17.826 3.851 8.887 1.00 83.81 104 ALA A CA 1
ATOM 748 C C . ALA A 1 104 ? -17.604 2.347 9.130 1.00 83.81 104 ALA A C 1
ATOM 750 O O . ALA A 1 104 ? -16.490 1.846 8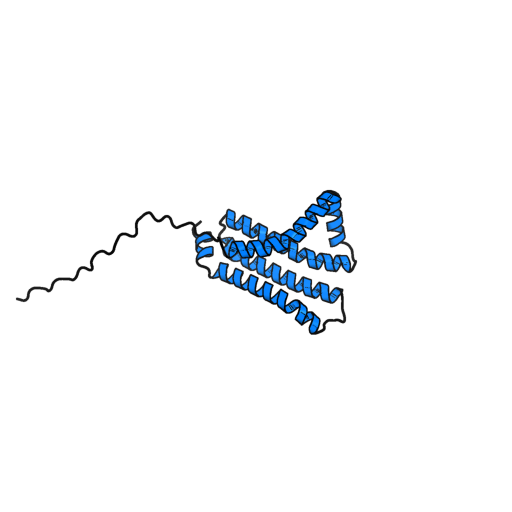.992 1.00 83.81 104 ALA A O 1
ATOM 751 N N . ARG A 1 105 ? -18.675 1.587 9.401 1.00 85.31 105 ARG A N 1
ATOM 752 C CA . ARG A 1 105 ? -18.604 0.123 9.619 1.00 85.31 105 ARG A CA 1
ATOM 753 C C . ARG A 1 105 ? -17.993 -0.642 8.443 1.00 85.31 105 ARG A C 1
ATOM 755 O O . ARG A 1 105 ? -17.325 -1.652 8.652 1.00 85.31 105 ARG A O 1
ATOM 762 N N . ILE A 1 106 ? -18.180 -0.141 7.220 1.00 88.88 106 ILE A N 1
ATOM 763 C CA . ILE A 1 106 ? -17.612 -0.730 6.000 1.00 88.88 106 ILE A CA 1
ATOM 764 C C . ILE A 1 106 ? -16.075 -0.738 6.003 1.00 88.88 106 ILE A C 1
ATOM 766 O O . ILE A 1 106 ? -15.470 -1.550 5.310 1.00 88.88 106 ILE A O 1
ATOM 770 N N . ALA A 1 107 ? -15.430 0.095 6.829 1.00 83.25 107 ALA A N 1
ATOM 771 C CA . ALA A 1 107 ? -13.978 0.107 6.992 1.00 83.25 107 ALA A CA 1
ATOM 772 C C . ALA A 1 107 ? -13.417 -1.263 7.403 1.00 83.25 107 ALA A C 1
ATOM 774 O O . ALA A 1 107 ? -12.313 -1.617 6.995 1.00 83.25 107 ALA A O 1
ATOM 775 N N . LEU A 1 108 ? -14.191 -2.043 8.171 1.00 84.94 108 LEU A N 1
ATOM 776 C CA . LEU A 1 108 ? -13.791 -3.365 8.658 1.00 84.94 108 LEU A CA 1
ATOM 777 C C . LEU A 1 108 ? -13.582 -4.386 7.537 1.00 84.94 108 LEU A C 1
ATOM 779 O O . LEU A 1 108 ? -12.745 -5.275 7.673 1.00 84.94 108 LEU A O 1
ATOM 783 N N . SER A 1 109 ? -14.327 -4.265 6.437 1.00 88.19 109 SER A N 1
ATOM 784 C CA . SER A 1 109 ? -14.191 -5.146 5.277 1.00 88.19 109 SER A CA 1
ATOM 785 C C . SER A 1 109 ? -13.373 -4.506 4.161 1.00 88.19 109 SER A C 1
ATOM 787 O O . SER A 1 109 ? -12.541 -5.178 3.558 1.00 88.19 109 SER A O 1
ATOM 789 N N . LEU A 1 110 ? -13.576 -3.217 3.891 1.00 89.00 110 LEU A N 1
ATOM 790 C CA . LEU A 1 110 ? -13.015 -2.558 2.717 1.00 89.00 110 LEU A CA 1
ATOM 791 C C . LEU A 1 110 ? -11.505 -2.316 2.840 1.00 89.00 110 LEU A C 1
ATOM 793 O O . LEU A 1 110 ? -10.764 -2.643 1.915 1.00 89.00 110 LEU A O 1
ATOM 797 N N . LEU A 1 111 ? -11.031 -1.794 3.978 1.00 87.19 111 LEU A N 1
ATOM 798 C CA . LEU A 1 111 ? -9.616 -1.435 4.153 1.00 87.19 111 LEU A CA 1
ATOM 799 C C . LEU A 1 111 ? -8.662 -2.633 4.027 1.00 87.19 111 LEU A C 1
ATOM 801 O O . LEU A 1 111 ? -7.625 -2.484 3.376 1.00 87.19 111 LEU A O 1
ATOM 805 N N . PRO A 1 112 ? -8.971 -3.817 4.594 1.00 87.19 112 PRO A N 1
ATOM 806 C CA . PRO A 1 112 ? -8.134 -4.999 4.417 1.00 87.19 112 PRO A CA 1
ATOM 807 C C . PRO A 1 112 ? -8.073 -5.475 2.967 1.00 87.19 112 PRO A C 1
ATOM 809 O O . PRO A 1 112 ? -6.993 -5.779 2.469 1.00 87.19 112 PRO A O 1
ATOM 812 N N . TRP A 1 113 ? -9.211 -5.509 2.269 1.00 91.00 113 TRP A N 1
ATOM 813 C CA . TRP A 1 113 ? -9.262 -5.950 0.872 1.00 91.00 113 TRP A CA 1
ATOM 814 C C . TRP A 1 113 ? -8.545 -4.990 -0.071 1.00 91.00 113 TRP A C 1
ATOM 816 O O . TRP A 1 113 ? -7.810 -5.434 -0.949 1.00 91.00 113 TRP A O 1
ATOM 826 N N . MET A 1 114 ? -8.692 -3.683 0.141 1.00 88.69 114 MET A N 1
ATOM 827 C CA . MET A 1 114 ? -7.938 -2.686 -0.615 1.00 88.69 114 MET A CA 1
ATOM 828 C C . MET A 1 114 ? -6.424 -2.871 -0.439 1.00 88.69 114 MET A C 1
ATOM 830 O O . MET A 1 114 ? -5.691 -2.799 -1.421 1.00 88.69 114 MET A O 1
ATOM 834 N N . LEU A 1 115 ? -5.952 -3.171 0.779 1.00 85.81 115 LEU A N 1
ATOM 835 C CA . LEU A 1 115 ? -4.529 -3.429 1.019 1.00 85.81 115 LEU A CA 1
ATOM 836 C C . LEU A 1 115 ? -4.040 -4.699 0.307 1.00 85.81 115 LEU A C 1
ATOM 838 O O . LEU A 1 115 ? -2.943 -4.703 -0.245 1.00 85.81 115 LEU A O 1
ATOM 842 N N . VAL A 1 116 ? -4.855 -5.759 0.270 1.00 87.94 116 VAL A N 1
ATOM 843 C CA . VAL A 1 116 ? -4.545 -6.978 -0.501 1.00 87.94 116 VAL A CA 1
ATOM 844 C C . VAL A 1 116 ? -4.388 -6.651 -1.986 1.00 87.94 116 VAL A C 1
ATOM 846 O O . VAL A 1 116 ? -3.410 -7.074 -2.597 1.00 87.94 116 VAL A O 1
ATOM 849 N N . VAL A 1 117 ? -5.298 -5.854 -2.555 1.00 90.25 117 VAL A N 1
ATOM 850 C CA . VAL A 1 117 ? -5.199 -5.400 -3.954 1.00 90.25 117 VAL A CA 1
ATOM 851 C C . VAL A 1 117 ? -3.898 -4.634 -4.193 1.00 90.25 117 VAL A C 1
ATOM 853 O O . VAL A 1 117 ? -3.236 -4.872 -5.201 1.00 90.25 117 VAL A O 1
ATOM 856 N N . VAL A 1 118 ? -3.491 -3.769 -3.258 1.00 87.31 118 VAL A N 1
ATOM 857 C CA . VAL A 1 118 ? -2.220 -3.037 -3.362 1.00 87.31 118 VAL A CA 1
ATOM 858 C C . VAL A 1 118 ? -1.031 -3.995 -3.376 1.00 87.31 118 VAL A C 1
ATOM 860 O O . VAL A 1 118 ? -0.177 -3.868 -4.245 1.00 87.31 118 VAL A O 1
ATOM 863 N N . VAL A 1 119 ? -0.980 -4.981 -2.474 1.00 86.69 119 VAL A N 1
ATOM 864 C CA . VAL A 1 119 ? 0.121 -5.962 -2.443 1.00 86.69 119 VAL A CA 1
ATOM 865 C C . VAL A 1 119 ? 0.171 -6.800 -3.721 1.00 86.69 119 VAL A C 1
ATOM 867 O O . VAL A 1 119 ? 1.257 -7.020 -4.252 1.00 86.69 119 VAL A O 1
ATOM 870 N N . VAL A 1 120 ? -0.978 -7.223 -4.255 1.00 87.56 120 VAL A N 1
ATOM 871 C CA . VAL A 1 120 ? -1.041 -7.962 -5.528 1.00 87.56 120 VAL A CA 1
ATOM 872 C C . VAL A 1 120 ? -0.541 -7.098 -6.686 1.00 87.56 120 VAL A C 1
ATOM 874 O O . VAL A 1 120 ? 0.266 -7.562 -7.490 1.00 87.56 120 VAL A O 1
ATOM 877 N N . ALA A 1 121 ? -0.960 -5.832 -6.750 1.00 86.38 121 ALA A N 1
ATOM 878 C CA . ALA A 1 121 ? -0.495 -4.896 -7.768 1.00 86.38 121 ALA A CA 1
ATOM 879 C C . ALA A 1 121 ? 1.010 -4.605 -7.644 1.00 86.38 121 ALA A C 1
ATOM 881 O O . ALA A 1 121 ? 1.706 -4.581 -8.657 1.00 86.38 121 ALA A O 1
ATOM 882 N N . SER A 1 122 ? 1.527 -4.439 -6.421 1.00 83.94 122 SER A N 1
ATOM 883 C CA . SER A 1 122 ? 2.963 -4.294 -6.149 1.00 83.94 122 SER A CA 1
ATOM 884 C C . SER A 1 122 ? 3.748 -5.517 -6.607 1.00 83.94 122 SER A C 1
ATOM 886 O O . SER A 1 122 ? 4.773 -5.368 -7.269 1.00 83.94 122 SER A O 1
ATOM 888 N N . ALA A 1 123 ? 3.270 -6.721 -6.284 1.00 83.44 123 ALA A N 1
ATOM 889 C CA . ALA A 1 123 ? 3.916 -7.963 -6.686 1.00 83.44 123 ALA A CA 1
ATOM 890 C C . ALA A 1 123 ? 3.964 -8.090 -8.209 1.00 83.44 123 ALA A C 1
ATOM 892 O O . ALA A 1 123 ? 5.036 -8.287 -8.779 1.00 83.44 123 ALA A O 1
ATOM 893 N N . TYR A 1 124 ? 2.822 -7.886 -8.868 1.00 83.69 124 TYR A N 1
ATOM 894 C CA . TYR A 1 124 ? 2.739 -7.880 -10.324 1.00 83.69 124 TYR A CA 1
ATOM 895 C C . TYR A 1 124 ? 3.684 -6.843 -10.945 1.00 83.69 124 TYR A C 1
ATOM 897 O O . TYR A 1 124 ? 4.447 -7.183 -11.843 1.00 83.69 124 TYR A O 1
ATOM 905 N N . GLY A 1 125 ? 3.691 -5.605 -10.439 1.00 81.88 125 GLY A N 1
ATOM 906 C CA . GLY A 1 125 ? 4.564 -4.541 -10.935 1.00 81.88 125 GLY A CA 1
ATOM 907 C C . GLY A 1 125 ? 6.049 -4.889 -10.813 1.00 81.88 125 GLY A C 1
ATOM 908 O O . GLY A 1 125 ? 6.796 -4.694 -11.766 1.00 81.88 125 GLY A O 1
ATOM 909 N N . GLN A 1 126 ? 6.478 -5.467 -9.687 1.00 78.94 126 GLN A N 1
ATOM 910 C CA . GLN A 1 126 ? 7.872 -5.884 -9.486 1.00 78.94 126 GLN A CA 1
ATOM 911 C C . GLN A 1 126 ? 8.304 -6.986 -10.466 1.00 78.94 126 GLN A C 1
ATOM 913 O O . GLN A 1 126 ? 9.398 -6.901 -11.028 1.00 78.94 126 GLN A O 1
ATOM 918 N N . PHE A 1 127 ? 7.446 -7.980 -10.718 1.00 80.31 127 PHE A N 1
ATOM 919 C CA . PHE A 1 127 ? 7.725 -9.022 -11.711 1.00 80.31 127 PHE A CA 1
ATOM 920 C C . PHE A 1 127 ? 7.686 -8.482 -13.146 1.00 80.31 127 PHE A C 1
ATOM 922 O O . PHE A 1 127 ? 8.590 -8.774 -13.922 1.00 80.31 127 PHE A O 1
ATOM 929 N N . ALA A 1 128 ? 6.708 -7.639 -13.484 1.00 78.75 128 ALA A N 1
ATOM 930 C CA . ALA A 1 128 ? 6.566 -7.064 -14.821 1.00 78.75 128 ALA A CA 1
ATOM 931 C C . ALA A 1 128 ? 7.706 -6.092 -15.178 1.00 78.75 128 ALA A C 1
ATOM 933 O O . ALA A 1 128 ? 8.168 -6.076 -16.315 1.00 78.75 128 ALA A O 1
ATOM 934 N N . ILE A 1 129 ? 8.213 -5.313 -14.212 1.00 74.50 129 ILE A N 1
ATOM 935 C CA . ILE A 1 129 ? 9.425 -4.492 -14.390 1.00 74.50 129 ILE A CA 1
ATOM 936 C C . ILE A 1 129 ? 10.626 -5.382 -14.696 1.00 74.50 129 ILE A C 1
ATOM 938 O O . ILE A 1 129 ? 11.437 -5.054 -15.561 1.00 74.50 129 ILE A O 1
ATOM 942 N N . ARG A 1 130 ? 10.758 -6.501 -13.978 1.00 73.88 130 ARG A N 1
ATOM 943 C CA . ARG A 1 130 ? 11.892 -7.406 -14.150 1.00 73.88 130 ARG A CA 1
ATOM 944 C C . ARG A 1 130 ? 11.872 -8.084 -15.517 1.00 73.88 130 ARG A C 1
ATOM 946 O O . ARG A 1 130 ? 12.908 -8.089 -16.174 1.00 73.88 130 ARG A O 1
ATOM 953 N N . ASP A 1 131 ? 10.711 -8.582 -15.929 1.00 74.94 131 ASP A N 1
ATOM 954 C CA . ASP A 1 131 ? 10.477 -9.177 -17.248 1.00 74.94 131 ASP A CA 1
ATOM 955 C C . ASP A 1 131 ? 10.779 -8.179 -18.376 1.00 74.94 131 ASP A C 1
ATOM 957 O O . ASP A 1 131 ? 11.501 -8.486 -19.319 1.00 74.94 131 ASP A O 1
ATOM 961 N N . ALA A 1 132 ? 10.349 -6.924 -18.218 1.00 71.75 132 ALA A N 1
ATOM 962 C CA . ALA A 1 132 ? 10.620 -5.876 -19.195 1.00 71.75 132 ALA A CA 1
ATOM 963 C C . ALA A 1 132 ? 12.124 -5.533 -19.314 1.00 71.75 132 ALA A C 1
ATOM 965 O O . ALA A 1 132 ? 12.607 -5.240 -20.406 1.00 71.75 132 ALA A O 1
ATOM 966 N N . ILE A 1 133 ? 12.877 -5.555 -18.206 1.00 72.88 133 ILE A N 1
ATOM 967 C CA . ILE A 1 133 ? 14.314 -5.215 -18.188 1.00 72.88 133 ILE A CA 1
ATOM 968 C C . ILE A 1 133 ? 15.191 -6.389 -18.646 1.00 72.88 133 ILE A C 1
ATOM 970 O O . ILE A 1 133 ? 16.251 -6.171 -19.234 1.00 72.88 133 ILE A O 1
ATOM 974 N N . SER A 1 134 ? 14.794 -7.628 -18.358 1.00 72.69 134 SER A N 1
ATOM 975 C CA . SER A 1 134 ? 15.572 -8.825 -18.684 1.00 72.69 134 SER A CA 1
ATOM 976 C C . SER A 1 134 ? 14.636 -9.978 -19.077 1.00 72.69 134 SER A C 1
ATOM 978 O O . SER A 1 134 ? 14.376 -10.852 -18.249 1.00 72.69 134 SER A O 1
ATOM 980 N N . PRO A 1 135 ? 14.135 -9.988 -20.329 1.00 63.31 135 PRO A N 1
ATOM 981 C CA . PRO A 1 135 ? 13.126 -10.952 -20.784 1.00 63.31 135 PRO A CA 1
ATOM 982 C C . PRO A 1 135 ? 13.619 -12.410 -20.804 1.00 63.31 135 PRO A C 1
ATOM 984 O O . PRO A 1 135 ? 12.839 -13.323 -20.562 1.00 63.31 135 PRO A O 1
ATOM 987 N N . ASP A 1 136 ? 14.925 -12.642 -20.984 1.00 61.16 136 ASP A N 1
ATOM 988 C CA . ASP A 1 136 ? 15.543 -13.979 -20.875 1.00 61.16 136 ASP A CA 1
ATOM 989 C C . ASP A 1 136 ? 16.044 -14.301 -19.447 1.00 61.16 136 ASP A C 1
ATOM 991 O O . ASP A 1 136 ? 16.622 -15.357 -19.192 1.00 61.16 136 ASP A O 1
ATOM 995 N N . GLY A 1 137 ? 15.862 -13.372 -18.502 1.00 50.88 137 GLY A N 1
ATOM 996 C CA . GLY A 1 137 ? 16.483 -13.360 -17.175 1.00 50.88 137 GLY A CA 1
ATOM 997 C C . GLY A 1 137 ? 15.556 -13.762 -16.031 1.00 50.88 137 GLY A C 1
ATOM 998 O O . GLY A 1 137 ? 15.743 -13.275 -14.907 1.00 50.88 137 GLY A O 1
ATOM 999 N N . ALA A 1 138 ? 14.572 -14.631 -16.291 1.00 55.31 138 ALA A N 1
ATOM 1000 C CA . ALA A 1 138 ? 13.784 -15.326 -15.267 1.00 55.31 138 ALA A CA 1
ATOM 1001 C C . ALA A 1 138 ? 14.662 -16.342 -14.509 1.00 55.31 138 ALA A C 1
ATOM 1003 O O . ALA A 1 138 ? 14.427 -17.547 -14.504 1.00 55.31 138 ALA A O 1
ATOM 1004 N N . ASP A 1 139 ? 15.727 -15.832 -13.902 1.00 62.81 139 ASP A N 1
ATOM 1005 C CA . ASP A 1 139 ? 16.729 -16.590 -13.185 1.00 62.81 139 ASP A CA 1
ATOM 1006 C C . ASP A 1 139 ? 16.341 -16.673 -11.703 1.00 62.81 139 ASP A C 1
ATOM 1008 O O . ASP A 1 139 ? 15.759 -15.741 -11.129 1.00 62.81 139 ASP A O 1
ATOM 1012 N N . LEU A 1 140 ? 16.682 -17.784 -11.053 1.00 65.38 140 LEU A N 1
ATOM 1013 C CA . LEU A 1 140 ? 16.305 -18.069 -9.661 1.00 65.38 140 LEU A CA 1
ATOM 1014 C C . LEU A 1 140 ? 16.807 -16.975 -8.697 1.00 65.38 140 LEU A C 1
ATOM 1016 O O . LEU A 1 140 ? 16.170 -16.682 -7.683 1.00 65.38 140 LEU A O 1
ATOM 1020 N N . GLY A 1 141 ? 17.909 -16.309 -9.057 1.00 62.66 141 GLY A N 1
ATOM 1021 C CA . GLY A 1 141 ? 18.458 -15.160 -8.337 1.00 62.66 141 GLY A CA 1
ATOM 1022 C C . GLY A 1 141 ? 17.579 -13.903 -8.382 1.00 62.66 141 GLY A C 1
ATOM 1023 O O . GLY A 1 141 ? 17.488 -13.189 -7.384 1.00 62.66 141 GLY A O 1
ATOM 1024 N N . ALA A 1 142 ? 16.878 -13.642 -9.490 1.00 63.97 142 ALA A N 1
ATOM 1025 C CA . ALA A 1 142 ? 15.950 -12.513 -9.591 1.00 63.97 142 ALA A CA 1
ATOM 1026 C C . ALA A 1 142 ? 14.718 -12.725 -8.701 1.00 63.97 142 ALA A C 1
ATOM 1028 O O . ALA A 1 142 ? 14.278 -11.808 -8.007 1.00 63.97 142 ALA A O 1
ATOM 1029 N N . PHE A 1 143 ? 14.210 -13.959 -8.664 1.00 69.19 143 PHE A N 1
ATOM 1030 C CA . PHE A 1 143 ? 13.146 -14.352 -7.746 1.00 69.19 143 PHE A CA 1
ATOM 1031 C C . PHE A 1 143 ? 13.595 -14.208 -6.284 1.00 69.19 143 PHE A C 1
ATOM 1033 O O . PHE A 1 143 ? 12.916 -13.559 -5.487 1.00 69.19 143 PHE A O 1
ATOM 1040 N N . ALA A 1 144 ? 14.779 -14.726 -5.943 1.00 72.12 144 ALA A N 1
ATOM 1041 C CA . ALA A 1 144 ? 15.340 -14.622 -4.597 1.00 72.12 144 ALA A CA 1
ATOM 1042 C C . ALA A 1 144 ? 15.553 -13.166 -4.141 1.00 72.12 144 ALA A C 1
ATOM 1044 O O . ALA A 1 144 ? 15.379 -12.872 -2.960 1.00 72.12 144 ALA A O 1
ATOM 1045 N N . ALA A 1 145 ? 15.874 -12.246 -5.057 1.00 73.50 145 ALA A N 1
ATOM 1046 C CA . ALA A 1 145 ? 16.036 -10.827 -4.743 1.00 73.50 145 ALA A CA 1
ATOM 1047 C C . ALA A 1 145 ? 14.706 -10.118 -4.420 1.00 73.50 145 ALA A C 1
ATOM 1049 O O . ALA A 1 145 ? 14.675 -9.218 -3.581 1.00 73.50 145 ALA A O 1
ATOM 1050 N N . LEU A 1 146 ? 13.602 -10.524 -5.057 1.00 72.81 146 LEU A N 1
ATOM 1051 C CA . LEU A 1 146 ? 12.277 -9.923 -4.848 1.00 72.81 146 LEU A CA 1
ATOM 1052 C C . LEU A 1 146 ? 11.547 -10.513 -3.634 1.00 72.81 146 LEU A C 1
ATOM 1054 O O . LEU A 1 146 ? 10.805 -9.812 -2.940 1.00 72.81 146 LEU A O 1
ATOM 1058 N N . MET A 1 147 ? 11.782 -11.794 -3.346 1.00 78.56 147 MET A N 1
ATOM 1059 C CA . MET A 1 147 ? 11.062 -12.543 -2.317 1.00 78.56 147 MET A CA 1
ATOM 1060 C C . MET A 1 147 ? 11.062 -11.898 -0.922 1.00 78.56 147 MET A C 1
ATOM 1062 O O . MET A 1 147 ? 9.983 -11.814 -0.337 1.00 78.56 147 MET A O 1
ATOM 1066 N N . PRO A 1 148 ? 12.180 -11.386 -0.368 1.00 76.94 148 PRO A N 1
ATOM 1067 C CA . PRO A 1 148 ? 12.165 -10.743 0.946 1.00 76.94 148 PRO A CA 1
ATOM 1068 C C . PRO A 1 148 ? 11.209 -9.545 1.012 1.00 76.94 148 PRO A C 1
ATOM 1070 O O . PRO A 1 148 ? 10.443 -9.410 1.966 1.00 76.94 148 PRO A O 1
ATOM 1073 N N . GLY A 1 149 ? 11.206 -8.702 -0.026 1.00 73.19 149 GLY A N 1
ATOM 1074 C CA . GLY A 1 149 ? 10.330 -7.533 -0.109 1.00 73.19 149 GLY A CA 1
ATOM 1075 C C . GLY A 1 149 ? 8.858 -7.906 -0.294 1.00 73.19 149 GLY A C 1
ATOM 1076 O O . GLY A 1 149 ? 7.981 -7.283 0.308 1.00 73.19 149 GLY A O 1
ATOM 1077 N N . LEU A 1 150 ? 8.574 -8.938 -1.091 1.00 78.12 150 LEU A N 1
ATOM 1078 C CA . LEU A 1 150 ? 7.215 -9.454 -1.282 1.00 78.12 150 LEU A CA 1
ATOM 1079 C C . LEU A 1 150 ? 6.675 -10.126 -0.017 1.00 78.12 150 LEU A C 1
ATOM 1081 O O . LEU A 1 150 ? 5.529 -9.888 0.358 1.00 78.12 150 LEU A O 1
ATOM 1085 N N . LEU A 1 151 ? 7.505 -10.902 0.684 1.00 80.25 151 LEU A N 1
ATOM 1086 C CA . LEU A 1 151 ? 7.143 -11.527 1.955 1.00 80.25 151 LEU A CA 1
ATOM 1087 C C . LEU A 1 151 ? 6.872 -10.482 3.032 1.00 80.25 151 LEU A C 1
ATOM 1089 O O . LEU A 1 151 ? 5.868 -10.586 3.730 1.00 80.25 151 LEU A O 1
ATOM 1093 N N . ALA A 1 152 ? 7.708 -9.447 3.141 1.00 76.25 152 ALA A N 1
ATOM 1094 C CA . ALA A 1 152 ? 7.478 -8.360 4.088 1.00 76.25 152 ALA A CA 1
ATOM 1095 C C . ALA A 1 152 ? 6.133 -7.655 3.832 1.00 76.25 152 ALA A C 1
ATOM 1097 O O . ALA A 1 152 ? 5.368 -7.416 4.769 1.00 76.25 152 ALA A O 1
ATOM 1098 N N . GLN A 1 153 ? 5.802 -7.385 2.564 1.00 80.19 153 GLN A N 1
ATOM 1099 C CA . GLN A 1 153 ? 4.506 -6.814 2.179 1.00 80.19 153 GLN A CA 1
ATOM 1100 C C . GLN A 1 153 ? 3.341 -7.766 2.478 1.00 80.19 153 GLN A C 1
ATOM 1102 O O . GLN A 1 153 ? 2.328 -7.337 3.031 1.00 80.19 153 GLN A O 1
ATOM 1107 N N . ALA A 1 154 ? 3.489 -9.056 2.169 1.00 80.00 154 ALA A N 1
ATOM 1108 C CA . ALA A 1 154 ? 2.473 -10.070 2.434 1.00 80.00 154 ALA A CA 1
ATOM 1109 C C . ALA A 1 154 ? 2.212 -10.237 3.938 1.00 80.00 154 ALA A C 1
ATOM 1111 O O . ALA A 1 154 ? 1.058 -10.257 4.360 1.00 80.00 154 ALA A O 1
ATOM 1112 N N . VAL A 1 155 ? 3.264 -10.280 4.761 1.00 82.94 155 VAL A N 1
ATOM 1113 C CA . VAL A 1 155 ? 3.156 -10.331 6.227 1.00 82.94 155 VAL A CA 1
ATOM 1114 C C . VAL A 1 155 ? 2.490 -9.067 6.763 1.00 82.94 155 VAL A C 1
ATOM 1116 O O . VAL A 1 155 ? 1.601 -9.161 7.611 1.00 82.94 155 VAL A O 1
ATOM 1119 N N . GLY A 1 156 ? 2.860 -7.889 6.252 1.00 79.62 156 GLY A N 1
ATOM 1120 C CA . GLY A 1 156 ? 2.226 -6.623 6.621 1.00 79.62 156 GLY A CA 1
ATOM 1121 C C . GLY A 1 156 ? 0.727 -6.611 6.313 1.00 79.62 156 GLY A C 1
ATOM 1122 O O . GLY A 1 156 ? -0.083 -6.303 7.191 1.00 79.62 156 GLY A O 1
ATOM 1123 N N . ALA A 1 157 ? 0.344 -7.026 5.102 1.00 84.31 157 ALA A N 1
ATOM 1124 C CA . ALA A 1 157 ? -1.056 -7.132 4.705 1.00 84.31 157 ALA A CA 1
ATOM 1125 C C . ALA A 1 157 ? -1.818 -8.187 5.513 1.00 84.31 157 ALA A C 1
ATOM 1127 O O . ALA A 1 157 ? -2.917 -7.898 5.980 1.00 84.31 157 ALA A O 1
ATOM 1128 N N . ALA A 1 158 ? -1.238 -9.366 5.750 1.00 84.38 158 ALA A N 1
ATOM 1129 C CA . ALA A 1 158 ? -1.860 -10.417 6.554 1.00 84.38 158 ALA A CA 1
ATOM 1130 C C . ALA A 1 158 ? -2.072 -9.966 8.008 1.00 84.38 158 ALA A C 1
ATOM 1132 O O . ALA A 1 158 ? -3.149 -10.162 8.571 1.00 84.38 158 ALA A O 1
ATOM 1133 N N . THR A 1 159 ? -1.084 -9.283 8.589 1.00 83.75 159 THR A N 1
ATOM 1134 C CA . THR A 1 159 ? -1.173 -8.715 9.942 1.00 83.75 159 THR A CA 1
ATOM 1135 C C . THR A 1 159 ? -2.273 -7.659 10.023 1.00 83.75 159 THR A C 1
ATOM 1137 O O . THR A 1 159 ? -3.085 -7.678 10.949 1.00 83.75 159 THR A O 1
ATOM 1140 N N . PHE A 1 160 ? -2.345 -6.757 9.041 1.00 84.19 160 PHE A N 1
ATOM 1141 C CA . PHE A 1 160 ? -3.403 -5.749 8.967 1.00 84.19 160 PHE A CA 1
ATOM 1142 C C . PHE A 1 160 ? -4.786 -6.388 8.791 1.00 84.19 160 PHE A C 1
ATOM 1144 O O . PHE A 1 160 ? -5.751 -5.998 9.450 1.00 84.19 160 PHE A O 1
ATOM 1151 N N . PHE A 1 161 ? -4.876 -7.408 7.941 1.00 85.44 161 PHE A N 1
ATOM 1152 C CA . PHE A 1 161 ? -6.109 -8.134 7.673 1.00 85.44 161 PHE A CA 1
ATOM 1153 C C . PHE A 1 161 ? -6.617 -8.865 8.920 1.00 85.44 161 PHE A C 1
ATOM 1155 O O . PHE A 1 161 ? -7.780 -8.697 9.295 1.00 85.44 161 PHE A O 1
ATOM 1162 N N . GLY A 1 162 ? -5.740 -9.593 9.615 1.00 83.62 162 GLY A N 1
ATOM 1163 C CA . GLY A 1 162 ? -6.052 -10.236 10.892 1.00 83.62 162 GLY A CA 1
ATOM 1164 C C . GLY A 1 162 ? -6.453 -9.218 11.961 1.00 83.62 162 GLY A C 1
ATOM 1165 O O . GLY A 1 162 ? -7.464 -9.397 12.641 1.00 83.62 162 GLY A O 1
ATOM 1166 N N . TYR A 1 163 ? -5.744 -8.087 12.046 1.00 84.19 163 TYR A N 1
ATOM 1167 C CA . TYR A 1 163 ? -6.090 -7.012 12.975 1.00 84.19 163 TYR A CA 1
ATOM 1168 C C . TYR A 1 163 ? -7.521 -6.505 12.759 1.00 84.19 163 TYR A C 1
ATOM 1170 O O . TYR A 1 163 ? -8.271 -6.407 13.726 1.00 84.19 163 TYR A O 1
ATOM 1178 N N . PHE A 1 164 ? -7.932 -6.222 11.522 1.00 84.00 164 PHE A N 1
ATOM 1179 C CA . PHE A 1 164 ? -9.276 -5.706 11.235 1.00 84.00 164 PHE A CA 1
ATOM 1180 C C . PHE A 1 164 ? -10.386 -6.759 11.332 1.00 84.00 164 PHE A C 1
ATOM 1182 O O . PHE A 1 164 ? -11.497 -6.413 11.741 1.00 84.00 164 PHE A O 1
ATOM 1189 N N . ARG A 1 165 ? -10.114 -8.028 10.995 1.00 82.94 165 ARG A N 1
ATOM 1190 C CA . ARG A 1 165 ? -11.129 -9.092 11.088 1.00 82.94 165 ARG A CA 1
ATOM 1191 C C . ARG A 1 165 ? -11.327 -9.617 12.499 1.00 82.94 165 ARG A C 1
ATOM 1193 O O . ARG A 1 165 ? -12.470 -9.812 12.897 1.00 82.94 165 ARG A O 1
ATOM 1200 N N . GLU A 1 166 ? -10.251 -9.835 13.244 1.00 81.19 166 GLU A N 1
ATOM 1201 C CA . GLU A 1 166 ? -10.285 -10.546 14.531 1.00 81.19 166 GLU A CA 1
ATOM 1202 C C . GLU A 1 166 ? -10.014 -9.620 15.723 1.00 81.19 166 GLU A C 1
ATOM 1204 O O . GLU A 1 166 ? -10.330 -9.938 16.874 1.00 81.19 166 GLU A O 1
ATOM 1209 N N . GLY A 1 167 ? -9.455 -8.435 15.475 1.00 78.38 167 GLY A N 1
ATOM 1210 C CA . GLY A 1 167 ? -9.126 -7.486 16.523 1.00 78.38 167 GLY A CA 1
ATOM 1211 C C . GLY A 1 167 ? -10.371 -6.921 17.202 1.00 78.38 167 GLY A C 1
ATOM 1212 O O . GLY A 1 167 ? -11.150 -6.167 16.618 1.00 78.38 167 GLY A O 1
ATOM 1213 N N . ARG A 1 168 ? -10.491 -7.164 18.513 1.00 80.00 168 ARG A N 1
ATOM 1214 C CA . ARG A 1 168 ? -11.536 -6.549 19.354 1.00 80.00 168 ARG A CA 1
ATOM 1215 C C . ARG A 1 168 ? -11.512 -5.016 19.308 1.00 80.00 168 ARG A C 1
ATOM 1217 O O . ARG A 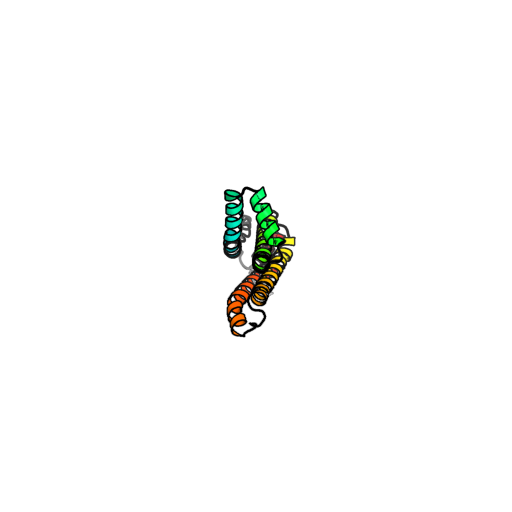1 168 ? -12.554 -4.387 19.441 1.00 80.00 168 ARG A O 1
ATOM 1224 N N . ARG A 1 169 ? -10.328 -4.412 19.137 1.00 77.62 169 ARG A N 1
ATOM 1225 C CA . ARG A 1 169 ? -10.136 -2.950 19.108 1.00 77.62 169 ARG A CA 1
ATOM 1226 C C . ARG A 1 169 ? -10.741 -2.280 17.862 1.00 77.62 169 ARG A C 1
ATOM 1228 O O . ARG A 1 169 ? -11.570 -1.396 18.063 1.00 77.62 169 ARG A O 1
ATOM 1235 N N . PRO A 1 170 ? -10.393 -2.664 16.617 1.00 77.25 170 PRO A N 1
ATOM 1236 C CA . PRO A 1 170 ? -11.014 -2.078 15.430 1.00 77.25 170 PRO A CA 1
ATOM 1237 C C . PRO A 1 170 ? -12.508 -2.383 15.366 1.00 77.25 170 PRO A C 1
ATOM 1239 O O . PRO A 1 170 ? -13.280 -1.469 15.095 1.00 77.25 170 PRO A O 1
ATOM 1242 N N . GLN A 1 171 ? -12.941 -3.602 15.710 1.00 79.69 171 GLN A N 1
ATOM 1243 C CA . GLN A 1 171 ? -14.373 -3.904 15.773 1.00 79.69 171 GLN A CA 1
ATOM 1244 C C . GLN A 1 171 ? -15.099 -2.960 16.738 1.00 79.69 171 GLN A C 1
ATOM 1246 O O . GLN A 1 171 ? -16.020 -2.265 16.324 1.00 79.69 171 GLN A O 1
ATOM 1251 N N . ALA A 1 172 ? -14.629 -2.835 17.984 1.00 80.00 172 ALA A N 1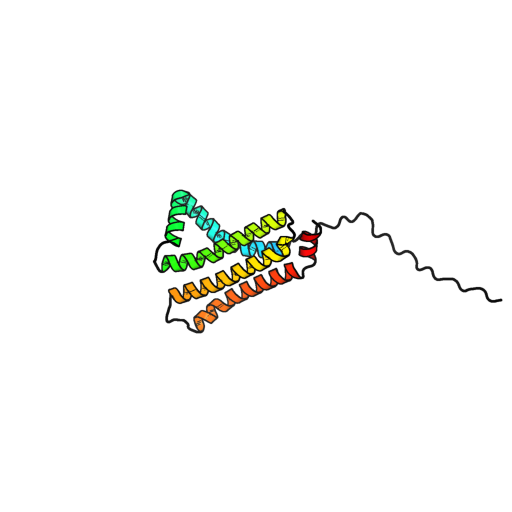
ATOM 1252 C CA . ALA A 1 172 ? -15.230 -1.922 18.953 1.00 80.00 172 ALA A CA 1
ATOM 1253 C C . ALA A 1 172 ? -15.220 -0.453 18.495 1.00 80.00 172 ALA A C 1
ATOM 1255 O O . ALA A 1 172 ? -16.175 0.259 18.793 1.00 80.00 172 ALA A O 1
ATOM 1256 N N . TYR A 1 173 ? -14.185 -0.000 17.779 1.00 80.50 173 TYR A N 1
ATOM 1257 C CA . TYR A 1 173 ? -14.098 1.373 17.270 1.00 80.50 173 TYR A CA 1
ATOM 1258 C C . TYR A 1 173 ? -15.129 1.663 16.171 1.00 80.50 173 TYR A C 1
ATOM 1260 O O . TYR A 1 173 ? -15.811 2.682 16.234 1.00 80.50 173 TYR A O 1
ATOM 1268 N N . TYR A 1 174 ? -15.269 0.764 15.192 1.00 79.25 174 TYR A N 1
ATOM 1269 C CA . TYR A 1 174 ? -16.146 0.973 14.035 1.00 79.25 174 TYR A CA 1
ATOM 1270 C C . TYR A 1 174 ? -17.608 0.571 14.281 1.00 79.25 174 TYR A C 1
ATOM 1272 O O . TYR A 1 174 ? -18.486 1.016 13.548 1.00 79.25 174 TYR A O 1
ATOM 1280 N N . THR A 1 175 ? -17.910 -0.263 15.286 1.00 78.06 175 THR A N 1
ATOM 1281 C CA . THR A 1 175 ? -19.297 -0.683 15.570 1.00 78.06 175 THR A CA 1
ATOM 1282 C C . THR A 1 175 ? -19.976 0.102 16.687 1.00 78.06 175 THR A C 1
ATOM 1284 O O . THR A 1 175 ? -21.204 0.185 16.673 1.00 78.06 175 THR A O 1
ATOM 1287 N N . ARG A 1 176 ? -19.215 0.635 17.657 1.00 65.19 176 ARG A N 1
ATOM 1288 C CA . ARG A 1 176 ? -19.743 1.414 18.800 1.00 65.19 176 ARG A CA 1
ATOM 1289 C C . ARG A 1 176 ? -19.669 2.934 18.592 1.00 65.19 176 ARG A C 1
ATOM 1291 O O . ARG A 1 176 ? -19.909 3.674 19.542 1.00 65.19 176 ARG A O 1
ATOM 1298 N N . GLY A 1 177 ? -19.259 3.365 17.399 1.00 51.62 177 GLY A N 1
ATOM 1299 C CA . GLY A 1 177 ? -19.216 4.762 16.970 1.00 51.62 177 GLY A CA 1
ATOM 1300 C C . GLY A 1 177 ? -20.565 5.288 16.525 1.00 51.62 177 GLY A C 1
ATOM 1301 O O . GLY A 1 177 ? -21.373 4.471 16.027 1.00 51.62 177 GLY A O 1
#

Organism: Xanthobacter autotrophicus (NCBI:txid280)

Radius of gyration: 25.84 Å; chains: 1; bounding box: 56×54×92 Å

Secondary structure (DSSP, 8-state):
-PPPPPP----------TT--------TTHHHHHHHHHHHHHHHHHHHHHHHHHHHHHHHHHHHHHHHHH--SHHHHHHHHHHHHHHHHHHHHHHHHHHHHTT-TTHHHHHHHHHHHHHHHHHHHHHHHHHHH-TT---HHHHHHHHHHHHHHHHHHHHHHHHHHH-HHHHHHHH--